Protein AF-A0A832WAU8-F1 (afdb_monomer_lite)

Foldseek 3Di:
DDDDDDDDDDPPPDDDDDDDDDDCPDDDPPPDDPDDCEDPPHPDHDDDPPPDDDDDDPPPDPVDDDDVVNVVVVVVVVVVVVVVVVVVVVVVLVVDDPVVNVVVVVVVVVVVVVVVPDDVVVVVVVVVVVVVVD

pLDDT: mean 70.1, std 22.79, range [36.47, 97.75]

Radius of gyration: 30.03 Å; chains: 1; bounding box: 48×52×95 Å

Structure (mmCIF, N/CA/C/O backbone):
data_AF-A0A832WAU8-F1
#
_entry.id   AF-A0A832WAU8-F1
#
loop_
_atom_site.group_PDB
_atom_site.id
_atom_site.type_symbol
_atom_site.label_atom_id
_atom_site.label_alt_id
_atom_site.label_comp_id
_atom_site.label_asym_id
_atom_site.label_entity_id
_atom_site.label_seq_id
_atom_site.pdbx_PDB_ins_code
_atom_site.Cartn_x
_atom_site.Cartn_y
_atom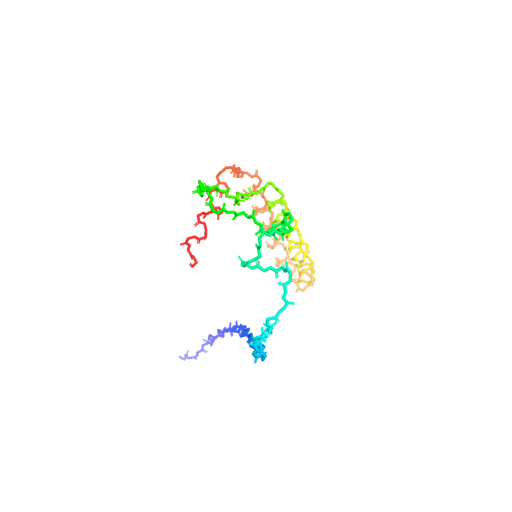_site.Cartn_z
_atom_site.occupancy
_atom_site.B_iso_or_equiv
_atom_site.auth_seq_id
_atom_site.auth_comp_id
_atom_site.auth_asym_id
_atom_site.auth_atom_id
_atom_site.pdbx_PDB_model_num
ATOM 1 N N . MET A 1 1 ? 5.195 -20.644 44.857 1.00 38.72 1 MET A N 1
ATOM 2 C CA . MET A 1 1 ? 4.351 -21.378 43.884 1.00 38.72 1 MET A CA 1
ATOM 3 C C . MET A 1 1 ? 4.343 -20.513 42.629 1.00 38.72 1 MET A C 1
ATOM 5 O O . MET A 1 1 ? 3.950 -19.367 42.752 1.00 38.72 1 MET A O 1
ATOM 9 N N . LYS A 1 2 ? 5.113 -20.834 41.573 1.00 41.75 2 LYS A N 1
ATOM 10 C CA . LYS A 1 2 ? 4.786 -21.801 40.492 1.00 41.75 2 LYS A CA 1
ATOM 11 C C . LYS A 1 2 ? 3.364 -21.534 39.978 1.00 41.75 2 LYS A C 1
ATOM 13 O O . LYS A 1 2 ? 2.460 -21.684 40.783 1.00 41.75 2 LYS A O 1
ATOM 18 N N . SER A 1 3 ? 3.053 -21.177 38.740 1.00 44.22 3 SER A N 1
ATOM 19 C CA . SER A 1 3 ? 3.755 -20.980 37.467 1.00 44.22 3 SER A CA 1
ATOM 20 C C . SER A 1 3 ? 2.721 -20.279 36.574 1.00 44.22 3 SER A C 1
ATOM 22 O O . SER A 1 3 ? 1.557 -20.644 36.675 1.00 44.22 3 SER A O 1
ATOM 24 N N . GLU A 1 4 ? 3.089 -19.367 35.680 1.00 47.25 4 GLU A N 1
ATOM 25 C CA . GLU A 1 4 ? 2.169 -18.926 34.619 1.00 4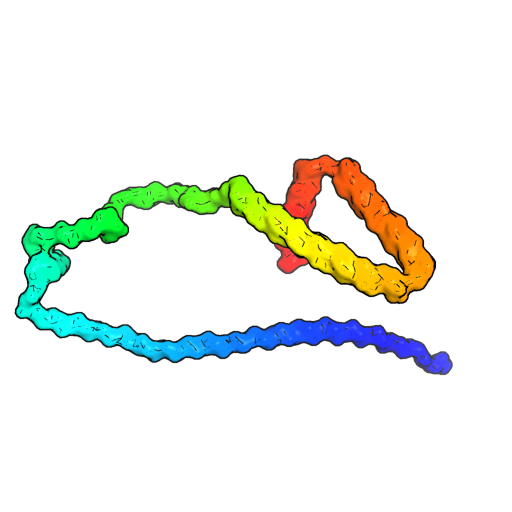7.25 4 GLU A CA 1
ATOM 26 C C . GLU A 1 4 ? 2.918 -18.944 33.283 1.00 47.25 4 GLU A C 1
ATOM 28 O O . GLU A 1 4 ? 4.092 -18.584 33.186 1.00 47.25 4 GLU A O 1
ATOM 33 N N . ILE A 1 5 ? 2.247 -19.533 32.303 1.00 54.53 5 ILE A N 1
ATOM 34 C CA . ILE A 1 5 ? 2.795 -20.255 31.157 1.00 54.53 5 ILE A CA 1
ATOM 35 C C . ILE A 1 5 ? 3.011 -19.297 29.979 1.00 54.53 5 ILE A C 1
ATOM 37 O O . ILE A 1 5 ? 2.093 -18.611 29.537 1.00 54.53 5 ILE A O 1
ATOM 41 N N . LEU A 1 6 ? 4.231 -19.293 29.438 1.00 46.72 6 LEU A N 1
ATOM 42 C CA . LEU A 1 6 ? 4.580 -18.670 28.160 1.00 46.72 6 LEU A CA 1
ATOM 43 C C . 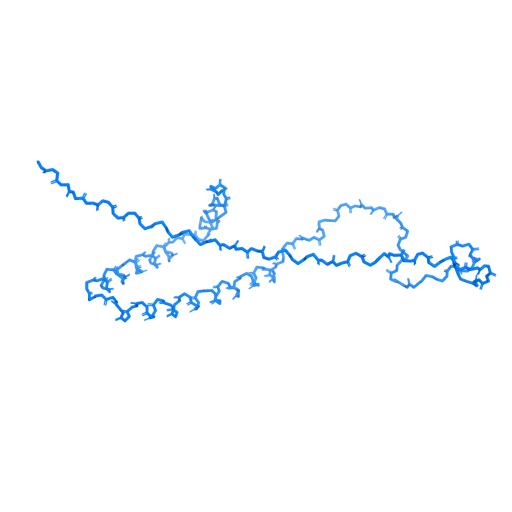LEU A 1 6 ? 3.929 -19.451 27.007 1.00 46.72 6 LEU A C 1
ATOM 45 O O . LEU A 1 6 ? 4.356 -20.561 26.694 1.00 46.72 6 LEU A O 1
ATOM 49 N N . PHE A 1 7 ? 2.937 -18.862 26.340 1.00 45.69 7 PHE A N 1
ATOM 50 C CA . PHE A 1 7 ? 2.456 -19.340 25.041 1.00 45.69 7 PHE A CA 1
ATOM 51 C C . PHE A 1 7 ? 3.206 -18.616 23.916 1.00 45.69 7 PHE A C 1
ATOM 53 O O . PHE A 1 7 ? 2.770 -17.584 23.411 1.00 45.69 7 PHE A O 1
ATOM 60 N N . SER A 1 8 ? 4.355 -19.160 23.513 1.00 44.78 8 SER A N 1
ATOM 61 C CA . SER A 1 8 ? 5.005 -18.794 22.250 1.00 44.78 8 SER A CA 1
ATOM 62 C C . SER A 1 8 ? 4.341 -19.557 21.105 1.00 44.78 8 SER A C 1
ATOM 64 O O . SER A 1 8 ? 4.586 -20.745 20.915 1.00 44.78 8 SER A O 1
ATOM 66 N N . ILE A 1 9 ? 3.498 -18.877 20.328 1.00 51.44 9 ILE A N 1
ATOM 67 C CA . ILE A 1 9 ? 2.978 -19.403 19.061 1.00 51.44 9 ILE A CA 1
ATOM 68 C C . ILE A 1 9 ? 4.019 -19.098 17.981 1.00 51.44 9 ILE A C 1
ATOM 70 O O . ILE A 1 9 ? 4.110 -17.978 17.483 1.00 51.44 9 ILE A O 1
ATOM 74 N N . ILE A 1 10 ? 4.831 -20.098 17.643 1.00 52.09 10 ILE A N 1
ATOM 75 C CA . ILE A 1 10 ? 5.744 -20.051 16.499 1.00 52.09 10 ILE A CA 1
ATOM 76 C C . ILE A 1 10 ? 4.952 -20.517 15.274 1.00 52.09 10 ILE A C 1
ATOM 78 O O . ILE A 1 10 ? 4.706 -21.709 15.098 1.00 52.09 10 ILE A O 1
ATOM 82 N N . LEU A 1 11 ? 4.534 -19.577 14.426 1.00 43.81 11 LEU A N 1
ATOM 83 C CA . LEU A 1 11 ? 3.903 -19.882 13.144 1.00 43.81 11 LEU A CA 1
ATOM 84 C C . LEU A 1 11 ? 5.002 -20.099 12.087 1.00 43.81 11 LEU A C 1
ATOM 86 O O . LEU A 1 11 ? 5.402 -19.171 11.389 1.00 43.81 11 LEU A O 1
ATOM 90 N N . VAL A 1 12 ? 5.530 -21.323 11.990 1.00 50.38 12 VAL A N 1
ATOM 91 C CA . VAL A 1 12 ? 6.449 -21.705 10.904 1.00 50.38 12 VAL A CA 1
ATOM 92 C C . VAL A 1 12 ? 5.616 -22.019 9.662 1.00 50.38 12 VAL A C 1
ATOM 94 O O . VAL A 1 12 ? 5.059 -23.105 9.530 1.00 50.38 12 VAL A O 1
ATOM 97 N N . ALA A 1 13 ? 5.509 -21.056 8.749 1.00 46.19 13 ALA A N 1
ATOM 98 C CA . ALA A 1 13 ? 4.974 -21.289 7.413 1.00 46.19 13 ALA A CA 1
ATOM 99 C C . ALA A 1 13 ? 6.041 -21.996 6.561 1.00 46.19 13 ALA A C 1
ATOM 101 O O . ALA A 1 13 ? 6.893 -21.363 5.941 1.00 46.19 13 ALA A O 1
ATOM 102 N N . SER A 1 14 ? 6.016 -23.325 6.550 1.00 44.72 14 SER A N 1
ATOM 103 C CA . SER A 1 14 ? 6.812 -24.157 5.651 1.00 44.72 14 SER A CA 1
ATOM 104 C C . SER A 1 14 ? 6.259 -24.066 4.222 1.00 44.72 14 SER A C 1
ATOM 106 O O . SER A 1 14 ? 5.308 -24.754 3.858 1.00 44.72 14 SER A O 1
ATOM 108 N N . LEU A 1 15 ? 6.871 -23.220 3.385 1.00 42.69 15 LEU A N 1
ATOM 109 C CA . LEU A 1 15 ? 6.724 -23.306 1.929 1.00 42.69 15 LEU A CA 1
ATOM 110 C C . LEU A 1 15 ? 7.516 -24.520 1.424 1.00 42.69 15 LEU A C 1
ATOM 112 O O . LEU A 1 15 ? 8.730 -24.463 1.246 1.00 42.69 15 LEU A O 1
ATOM 116 N N . VAL A 1 16 ? 6.815 -25.624 1.174 1.00 43.12 16 VAL A N 1
ATOM 117 C CA . VAL A 1 16 ? 7.333 -26.742 0.378 1.00 43.12 16 VAL A CA 1
ATOM 118 C C . VAL A 1 16 ? 7.223 -26.349 -1.096 1.00 43.12 16 VAL A C 1
ATOM 120 O O . VAL A 1 16 ? 6.150 -26.408 -1.693 1.00 43.12 16 VAL A O 1
ATOM 123 N N . LEU A 1 17 ? 8.338 -25.911 -1.683 1.00 43.97 17 LEU A N 1
ATOM 124 C CA . LEU A 1 17 ? 8.493 -25.791 -3.132 1.00 43.97 17 LEU A CA 1
ATOM 125 C C . LEU A 1 17 ? 8.629 -27.199 -3.719 1.00 43.97 17 LEU A C 1
ATOM 127 O O . LEU A 1 17 ? 9.639 -27.876 -3.535 1.00 43.97 17 LEU A O 1
ATOM 131 N N . VAL A 1 18 ? 7.584 -27.635 -4.417 1.00 47.91 18 VAL A N 1
ATOM 132 C CA . VAL A 1 18 ? 7.587 -28.845 -5.240 1.00 47.91 18 VAL A CA 1
ATOM 133 C C . VAL A 1 18 ? 8.633 -28.667 -6.342 1.00 47.91 18 VAL A C 1
ATOM 135 O O . VAL A 1 18 ? 8.492 -27.812 -7.215 1.00 47.91 18 VAL A O 1
ATOM 138 N N . GLN A 1 19 ? 9.697 -29.467 -6.288 1.00 41.03 19 GLN A N 1
ATOM 139 C CA . GLN A 1 19 ? 10.663 -29.609 -7.371 1.00 41.03 19 GLN A CA 1
ATOM 140 C C . GLN A 1 19 ? 9.981 -30.329 -8.540 1.00 41.03 19 GLN A C 1
ATOM 142 O O . GLN A 1 19 ? 9.791 -31.542 -8.504 1.00 41.03 19 GLN A O 1
ATOM 147 N N . THR A 1 20 ? 9.603 -29.597 -9.585 1.00 37.94 20 THR A N 1
ATOM 148 C CA . THR A 1 20 ? 9.271 -30.209 -10.874 1.00 37.94 20 THR A CA 1
ATOM 149 C C . THR A 1 20 ? 10.572 -30.477 -11.624 1.00 37.94 20 THR A C 1
ATOM 151 O O . THR A 1 20 ? 11.124 -29.582 -12.266 1.00 37.94 20 THR A O 1
ATOM 154 N N . SER A 1 21 ? 11.085 -31.701 -11.523 1.00 41.84 21 SER A N 1
ATOM 155 C CA . SER A 1 21 ? 12.093 -32.223 -12.441 1.00 41.84 21 SER A CA 1
ATOM 156 C C . SER A 1 21 ? 11.462 -32.388 -13.827 1.00 41.84 21 SER A C 1
ATOM 158 O O . SER A 1 21 ? 10.564 -33.203 -14.034 1.00 41.84 21 SER A O 1
ATOM 160 N N . LEU A 1 22 ? 11.912 -31.583 -14.788 1.00 41.28 22 LEU A N 1
ATOM 161 C CA . LEU A 1 22 ? 11.657 -31.826 -16.207 1.00 41.28 22 LEU A CA 1
ATOM 162 C C . LEU A 1 22 ? 12.495 -33.042 -16.641 1.00 41.28 22 LEU A C 1
ATOM 164 O O . LEU A 1 22 ? 13.689 -33.071 -16.335 1.00 41.28 22 LEU A O 1
ATOM 168 N N . PRO A 1 23 ? 11.920 -34.044 -17.328 1.00 41.94 23 PRO A N 1
ATOM 169 C CA . PRO A 1 23 ? 12.704 -35.134 -17.882 1.00 41.94 23 PRO A CA 1
ATOM 170 C C . PRO A 1 23 ? 13.567 -34.622 -19.041 1.00 41.94 23 PRO A C 1
ATOM 172 O O . PRO A 1 23 ? 13.079 -34.024 -19.999 1.00 41.94 23 PRO A O 1
ATOM 175 N N . ASP A 1 24 ? 14.862 -34.884 -18.915 1.00 46.25 24 ASP A N 1
ATOM 176 C CA . ASP A 1 24 ? 15.915 -34.666 -19.900 1.00 46.25 24 ASP A CA 1
ATOM 177 C C . ASP A 1 24 ? 15.677 -35.590 -21.110 1.00 46.25 24 ASP A C 1
ATOM 179 O O . ASP A 1 24 ? 16.032 -36.771 -21.106 1.00 46.25 24 ASP A O 1
ATOM 183 N N . THR A 1 25 ? 14.985 -35.099 -22.141 1.00 43.03 25 THR A N 1
ATOM 184 C CA . THR A 1 25 ? 14.881 -35.807 -23.424 1.00 43.03 25 THR A CA 1
ATOM 185 C C . THR A 1 25 ? 16.036 -35.373 -24.312 1.00 43.03 25 THR A C 1
ATOM 187 O O . THR A 1 25 ? 16.043 -34.266 -24.850 1.00 43.03 25 THR A O 1
ATOM 190 N N . GLY A 1 26 ? 17.019 -36.267 -24.424 1.00 40.34 26 GLY A N 1
ATOM 191 C CA . GLY A 1 26 ? 18.300 -36.047 -25.080 1.00 40.34 26 GLY A CA 1
ATOM 192 C C . GLY A 1 26 ? 18.223 -35.413 -26.470 1.00 40.34 26 GLY A C 1
ATOM 193 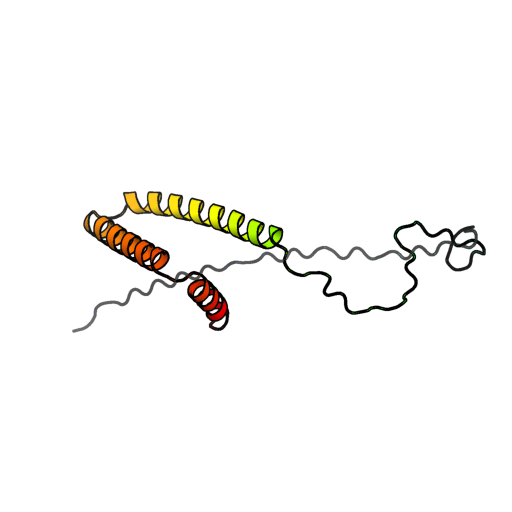O O . GLY A 1 26 ? 17.427 -35.793 -27.330 1.00 40.34 26 GLY A O 1
ATOM 194 N N . ALA A 1 27 ? 19.129 -34.466 -26.701 1.00 48.12 27 ALA A N 1
ATOM 195 C CA . ALA A 1 27 ? 19.391 -33.890 -28.007 1.00 48.12 27 ALA A CA 1
ATOM 196 C C . ALA A 1 27 ? 19.921 -34.971 -28.966 1.00 48.12 27 ALA A C 1
ATOM 198 O O . ALA A 1 27 ? 21.097 -35.340 -28.940 1.00 48.12 27 ALA A O 1
ATOM 199 N N . VAL A 1 28 ? 19.053 -35.474 -29.843 1.00 47.81 28 VAL A N 1
ATOM 200 C CA . VAL A 1 28 ? 19.461 -36.315 -30.971 1.00 47.81 28 VAL A CA 1
ATOM 201 C C . VAL A 1 28 ? 20.202 -35.427 -31.973 1.00 47.81 28 VAL A C 1
ATOM 203 O O . VAL A 1 28 ? 19.602 -34.631 -32.695 1.00 47.81 28 VAL A O 1
ATOM 206 N N . LYS A 1 29 ? 21.535 -35.548 -32.015 1.00 47.03 29 LYS A N 1
ATOM 207 C CA . LYS A 1 29 ? 22.366 -35.005 -33.099 1.00 47.03 29 LYS A CA 1
ATOM 208 C C . LYS A 1 29 ? 21.935 -35.652 -34.417 1.00 47.03 29 LYS A C 1
ATOM 210 O O . LYS A 1 29 ? 22.274 -36.800 -34.687 1.00 47.03 29 LYS A O 1
ATOM 215 N N . SER A 1 30 ? 21.231 -34.901 -35.258 1.00 43.47 30 SER A N 1
ATOM 216 C CA . SER A 1 30 ? 21.012 -35.272 -36.657 1.00 43.47 30 SER A CA 1
ATOM 217 C C . SER A 1 30 ? 22.327 -35.132 -37.429 1.00 43.47 30 SER A C 1
ATOM 219 O O . SER A 1 30 ? 22.718 -34.032 -37.821 1.00 43.47 30 SER A O 1
ATOM 221 N N . THR A 1 31 ? 23.022 -36.244 -37.663 1.00 54.06 31 THR A N 1
ATOM 222 C CA . THR A 1 31 ? 24.100 -36.335 -38.655 1.00 54.06 31 THR A CA 1
ATOM 223 C C . THR A 1 31 ? 23.482 -36.412 -40.053 1.00 54.06 31 THR A C 1
ATOM 225 O O . THR A 1 31 ? 23.225 -37.498 -40.568 1.00 54.06 31 THR A O 1
ATOM 228 N N . GLY A 1 32 ? 23.200 -35.254 -40.654 1.00 38.81 32 GLY A N 1
ATOM 229 C CA . GLY A 1 32 ? 22.742 -35.159 -42.041 1.00 38.81 32 GLY A CA 1
ATOM 230 C C . GLY A 1 32 ? 23.885 -35.434 -43.019 1.00 38.81 32 GLY A C 1
ATOM 231 O O . GLY A 1 32 ? 24.898 -34.738 -43.019 1.00 38.81 32 GLY A O 1
ATOM 232 N N . SER A 1 33 ? 23.720 -36.475 -43.833 1.00 45.09 33 SER A N 1
ATOM 233 C CA . SER A 1 33 ? 24.627 -36.924 -44.889 1.00 45.09 33 SER A CA 1
ATOM 234 C C . SER A 1 33 ? 24.787 -35.906 -46.026 1.00 45.09 33 SER A C 1
ATOM 236 O O . SER A 1 33 ? 23.870 -35.157 -46.352 1.00 45.09 33 SER A O 1
ATOM 238 N N . LYS A 1 34 ? 25.973 -35.937 -46.648 1.00 51.78 34 LYS A N 1
ATOM 239 C CA . LYS A 1 34 ? 26.434 -35.164 -47.812 1.00 51.78 34 LYS A CA 1
ATOM 240 C C . LYS A 1 34 ? 25.373 -34.989 -48.916 1.00 51.78 34 LYS A C 1
ATOM 242 O O . LYS A 1 34 ? 25.293 -35.845 -49.781 1.00 51.78 34 LYS A O 1
ATOM 247 N N . THR A 1 35 ? 24.644 -33.870 -48.897 1.00 52.78 35 THR A N 1
ATOM 248 C CA . THR A 1 35 ? 24.085 -33.128 -50.057 1.00 52.78 35 THR A CA 1
ATOM 249 C C . THR A 1 35 ? 23.232 -31.967 -49.532 1.00 52.78 35 THR A C 1
ATOM 251 O O . THR A 1 35 ? 22.010 -31.971 -49.647 1.00 52.78 35 THR A O 1
ATOM 254 N N . GLN A 1 36 ? 23.856 -30.971 -48.903 1.00 49.94 36 GLN A N 1
ATOM 255 C CA . GLN A 1 36 ? 23.171 -29.721 -48.560 1.00 49.94 36 GLN A CA 1
ATOM 256 C C . GLN A 1 36 ? 23.830 -28.577 -49.335 1.00 49.94 36 GLN A C 1
ATOM 258 O O . GLN A 1 36 ? 25.015 -28.312 -49.160 1.00 49.94 36 GLN A O 1
ATOM 263 N N . GLN A 1 37 ? 23.055 -27.907 -50.196 1.00 53.72 37 GLN A N 1
ATOM 264 C CA . GLN A 1 37 ? 23.454 -26.677 -50.904 1.00 53.72 37 GLN A CA 1
ATOM 265 C C . GLN A 1 37 ? 23.654 -25.477 -49.959 1.00 53.72 37 GLN A C 1
ATOM 267 O O . GLN A 1 37 ? 24.059 -24.407 -50.401 1.00 53.72 37 GLN A O 1
ATOM 272 N N . TYR A 1 38 ? 23.392 -25.651 -48.662 1.00 52.00 38 TYR A N 1
ATOM 273 C CA . TYR A 1 38 ? 23.457 -24.610 -47.648 1.00 52.00 38 TYR A CA 1
ATOM 274 C C . TYR A 1 38 ? 24.082 -25.178 -46.373 1.00 52.00 38 TYR A C 1
AT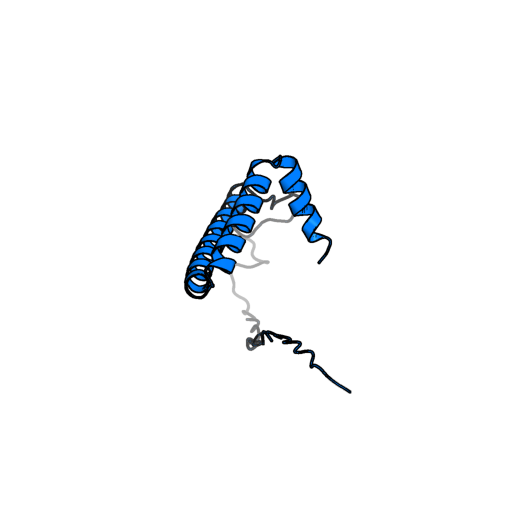OM 276 O O . TYR A 1 38 ? 23.729 -26.269 -45.932 1.00 52.00 38 TYR A O 1
ATOM 284 N N . GLY A 1 39 ? 25.028 -24.447 -45.792 1.00 50.91 39 GLY A N 1
ATOM 285 C CA . GLY A 1 39 ? 25.773 -24.868 -44.609 1.00 50.91 39 GLY A CA 1
ATOM 286 C C . GLY A 1 39 ? 27.104 -24.131 -44.499 1.00 50.91 39 GLY A C 1
ATOM 287 O O . GLY A 1 39 ? 27.497 -23.404 -45.408 1.00 50.91 39 GLY A O 1
ATOM 288 N N . ALA A 1 40 ? 27.816 -24.322 -43.387 1.00 53.78 40 ALA A N 1
ATOM 289 C CA . ALA A 1 40 ? 29.033 -23.571 -43.054 1.00 53.78 40 ALA A CA 1
ATOM 290 C C . ALA A 1 40 ? 30.153 -23.636 -44.118 1.00 53.78 40 ALA A C 1
ATOM 292 O O . ALA A 1 40 ? 30.995 -22.739 -44.152 1.00 53.78 40 ALA A O 1
ATOM 293 N N . ASN A 1 41 ? 30.122 -24.654 -44.988 1.00 52.00 41 ASN A N 1
ATOM 294 C CA . ASN A 1 41 ? 31.097 -24.913 -46.052 1.00 52.00 41 ASN A CA 1
ATOM 295 C C . ASN A 1 41 ? 30.535 -24.720 -47.480 1.00 52.00 41 ASN A C 1
ATOM 297 O O . ASN A 1 41 ? 31.134 -25.214 -48.430 1.00 52.00 41 ASN A O 1
ATOM 301 N N . ALA A 1 42 ? 29.380 -24.066 -47.650 1.00 56.00 42 ALA A N 1
ATOM 302 C CA . ALA A 1 42 ? 28.851 -23.707 -48.970 1.00 56.00 42 ALA A CA 1
ATOM 303 C C . ALA A 1 42 ? 29.420 -22.355 -49.446 1.00 56.00 42 ALA A C 1
ATOM 305 O O . ALA A 1 42 ? 29.578 -21.441 -48.635 1.00 56.00 42 ALA A O 1
ATOM 306 N N . ASP A 1 43 ? 29.670 -22.218 -50.756 1.00 51.09 43 ASP A N 1
ATOM 307 C CA . ASP A 1 43 ? 30.194 -20.983 -51.380 1.00 51.09 43 ASP A CA 1
ATOM 308 C C . ASP A 1 43 ? 29.264 -19.773 -51.190 1.00 51.09 43 ASP A C 1
ATOM 310 O O . ASP A 1 43 ? 29.716 -18.632 -51.119 1.00 51.09 43 ASP A O 1
ATOM 314 N N . VAL A 1 44 ? 27.954 -20.009 -51.052 1.00 51.22 44 VAL A N 1
ATOM 315 C CA . VAL A 1 44 ? 26.959 -18.958 -50.807 1.00 51.22 44 VAL A CA 1
ATOM 316 C C . VAL A 1 44 ? 26.394 -19.109 -49.397 1.00 51.22 44 VAL A C 1
ATOM 318 O O . VAL A 1 44 ? 25.494 -19.911 -49.136 1.00 51.22 44 VAL A O 1
ATOM 321 N N . LYS A 1 45 ? 26.920 -18.308 -48.464 1.00 55.31 45 LYS A N 1
ATOM 322 C CA . LYS A 1 45 ? 26.398 -18.200 -47.096 1.00 55.31 45 LYS A CA 1
ATOM 323 C C . LYS A 1 45 ? 25.150 -17.320 -47.081 1.00 55.31 45 LYS A C 1
ATOM 325 O O . LYS A 1 45 ? 25.234 -16.107 -46.920 1.00 55.31 45 LYS A O 1
ATOM 330 N N . VAL A 1 46 ? 23.980 -17.933 -47.225 1.00 55.09 46 VAL A N 1
ATOM 331 C CA . VAL A 1 46 ? 22.699 -17.261 -46.965 1.00 55.09 46 VAL A CA 1
ATOM 332 C C . VAL A 1 46 ? 22.469 -17.261 -45.463 1.00 55.09 46 VAL A C 1
ATOM 334 O O . VAL A 1 46 ? 22.092 -18.274 -44.876 1.00 55.09 46 VAL A O 1
ATOM 337 N N . CYS A 1 47 ? 22.745 -16.129 -44.829 1.00 54.81 47 CYS A N 1
ATOM 338 C CA . CYS A 1 47 ? 22.381 -15.930 -43.442 1.00 54.81 47 CYS A CA 1
ATOM 339 C C . CYS A 1 47 ? 21.090 -15.132 -43.366 1.00 54.81 47 CYS A C 1
ATOM 341 O O . CYS A 1 47 ? 20.998 -14.041 -43.927 1.00 54.81 47 CYS A O 1
ATOM 343 N N . GLY A 1 48 ? 20.092 -15.682 -42.674 1.00 51.84 48 GLY A N 1
ATOM 344 C CA . GLY A 1 48 ? 18.911 -14.916 -42.301 1.00 51.84 48 GLY A CA 1
ATOM 345 C C . GLY A 1 48 ? 19.338 -13.668 -41.529 1.00 51.84 48 GLY A C 1
ATOM 346 O O . GLY A 1 48 ? 20.265 -13.718 -40.717 1.00 51.84 48 GLY A O 1
ATOM 347 N N . THR A 1 49 ? 18.651 -12.558 -41.783 1.00 56.38 49 THR A N 1
ATOM 348 C CA . THR A 1 49 ? 18.968 -11.201 -41.298 1.00 56.38 49 THR A CA 1
ATOM 349 C C . THR A 1 49 ? 19.098 -11.066 -39.777 1.00 56.38 49 THR A C 1
ATOM 351 O O . THR A 1 49 ? 19.545 -10.030 -39.299 1.00 56.38 49 THR A O 1
ATOM 354 N N . TYR A 1 50 ? 18.746 -12.103 -39.016 1.00 52.19 50 TYR A N 1
ATOM 355 C CA . TYR A 1 50 ? 18.694 -12.088 -37.559 1.00 52.19 50 TYR A CA 1
ATOM 356 C C . TYR A 1 50 ? 19.851 -12.790 -36.835 1.00 52.19 50 TYR A C 1
ATOM 358 O O . TYR A 1 50 ? 19.950 -12.629 -35.623 1.00 52.19 50 TYR A O 1
ATOM 366 N N . PHE A 1 51 ? 20.728 -13.548 -37.514 1.00 48.72 51 PHE A N 1
ATOM 367 C CA . PHE A 1 51 ? 21.701 -14.401 -36.798 1.00 48.72 51 PHE A CA 1
ATOM 368 C C . PHE A 1 51 ? 23.155 -14.366 -37.291 1.00 48.72 51 PHE A C 1
ATOM 370 O O . PHE A 1 51 ? 23.991 -15.067 -36.724 1.00 48.72 51 PHE A O 1
ATOM 377 N N . CYS A 1 52 ? 23.507 -13.528 -38.271 1.00 51.75 52 CYS A N 1
ATOM 378 C CA . CYS A 1 52 ? 24.914 -13.298 -38.621 1.00 51.75 52 CYS A CA 1
ATOM 379 C C . CYS A 1 52 ? 25.403 -11.946 -38.146 1.00 51.75 52 CYS A C 1
ATOM 381 O O . CYS A 1 52 ? 25.574 -11.016 -38.929 1.00 51.75 52 CYS A O 1
ATOM 383 N N . THR A 1 53 ? 25.717 -11.875 -36.862 1.00 52.75 53 THR A N 1
ATOM 384 C CA . THR A 1 53 ? 26.619 -10.851 -36.353 1.00 52.75 53 THR A CA 1
ATOM 385 C C . THR A 1 53 ? 27.956 -11.524 -36.100 1.00 52.75 53 THR A C 1
ATOM 387 O O . THR A 1 53 ? 28.177 -12.172 -35.078 1.00 52.75 53 THR A O 1
ATOM 390 N N . THR A 1 54 ? 28.857 -11.413 -37.076 1.00 53.59 54 THR A N 1
ATOM 391 C CA . THR A 1 54 ? 30.286 -11.605 -36.837 1.00 53.59 54 THR A CA 1
ATOM 392 C C . THR A 1 54 ? 30.706 -10.658 -35.724 1.00 53.59 54 THR A C 1
ATOM 394 O O . THR A 1 54 ? 30.495 -9.450 -35.801 1.00 53.59 54 THR A O 1
ATOM 397 N N . GLN A 1 55 ? 31.261 -11.250 -34.677 1.00 54.62 55 GLN A N 1
ATOM 398 C CA . GLN A 1 55 ? 31.831 -10.600 -33.514 1.00 54.62 55 GLN A CA 1
ATOM 399 C C . GLN A 1 55 ? 32.782 -9.469 -33.941 1.00 54.62 55 GLN A C 1
ATOM 401 O O . GLN A 1 55 ? 33.905 -9.715 -34.369 1.00 54.62 55 GLN A O 1
ATOM 406 N N . SER A 1 56 ? 32.341 -8.221 -33.803 1.00 43.81 56 SER A N 1
ATOM 407 C CA . SER A 1 56 ? 33.232 -7.067 -33.739 1.00 43.81 56 SER A CA 1
ATOM 408 C C . SER A 1 56 ? 32.756 -6.158 -32.618 1.00 43.81 56 SER A C 1
ATOM 410 O O . SER A 1 56 ? 31.624 -5.678 -32.647 1.00 43.81 56 SER A O 1
ATOM 412 N N . SER A 1 57 ? 33.644 -5.921 -31.654 1.00 45.47 57 SER A N 1
ATOM 413 C CA . SER A 1 57 ? 33.566 -4.780 -30.739 1.00 45.47 57 SER A CA 1
ATOM 414 C C . SER A 1 57 ? 32.408 -4.835 -29.736 1.00 45.47 57 SER A C 1
ATOM 416 O O . SER A 1 57 ? 31.473 -4.045 -29.808 1.00 45.47 57 SER A O 1
ATOM 418 N N . GLN A 1 58 ? 32.496 -5.709 -28.728 1.00 42.16 58 GLN A N 1
ATOM 419 C CA . GLN A 1 58 ? 31.751 -5.484 -27.484 1.00 42.16 58 GLN A CA 1
ATOM 420 C C . GLN A 1 58 ? 32.386 -4.307 -26.730 1.00 42.16 58 GLN A C 1
ATOM 422 O O . GLN A 1 58 ? 33.122 -4.472 -25.759 1.00 42.16 58 GLN A O 1
ATOM 427 N N . THR A 1 59 ? 32.091 -3.087 -27.176 1.00 47.81 59 THR A N 1
ATOM 428 C CA . THR A 1 59 ? 31.911 -1.989 -26.232 1.00 47.81 59 THR A CA 1
ATOM 429 C C . THR A 1 59 ? 30.868 -2.460 -25.221 1.00 47.81 59 THR A C 1
ATOM 431 O O . THR A 1 59 ? 29.801 -2.943 -25.600 1.00 47.81 59 THR A O 1
ATOM 434 N N . LYS A 1 60 ? 31.202 -2.407 -23.928 1.00 45.81 60 LYS A N 1
ATOM 435 C CA . LYS A 1 60 ? 30.267 -2.691 -22.835 1.00 45.81 60 LYS A CA 1
ATOM 436 C C . LYS A 1 60 ? 29.126 -1.672 -22.897 1.00 45.81 60 LYS A C 1
ATOM 438 O O . LYS A 1 60 ? 29.192 -0.631 -22.254 1.00 45.81 60 LYS A O 1
ATOM 443 N N . PHE A 1 61 ? 28.106 -1.944 -23.701 1.00 50.47 61 PHE A N 1
ATOM 444 C CA . PHE A 1 61 ? 26.838 -1.248 -23.597 1.00 50.47 61 PHE A CA 1
ATOM 445 C C . PHE A 1 61 ? 26.220 -1.655 -22.254 1.00 50.47 61 PHE A C 1
ATOM 447 O O . PHE A 1 61 ? 26.021 -2.840 -21.979 1.00 50.47 61 PHE A O 1
ATOM 454 N N . GLU A 1 62 ? 25.944 -0.674 -21.393 1.00 59.09 62 GLU A N 1
ATOM 455 C CA . GLU A 1 62 ? 24.989 -0.805 -20.288 1.00 59.09 62 GLU A CA 1
ATOM 456 C C . GLU A 1 62 ? 23.598 -1.045 -20.895 1.00 59.09 62 GLU A C 1
ATOM 458 O O . GLU A 1 62 ? 22.758 -0.153 -20.949 1.00 59.09 62 GLU A O 1
ATOM 463 N N . THR A 1 63 ? 23.369 -2.231 -21.452 1.00 57.59 63 THR A N 1
ATOM 464 C CA . THR A 1 63 ? 22.200 -2.481 -22.309 1.00 57.59 63 THR A CA 1
ATOM 465 C C . THR A 1 63 ? 20.892 -2.638 -21.530 1.00 57.59 63 THR A C 1
ATOM 467 O O . THR A 1 63 ? 19.857 -2.840 -22.144 1.00 57.59 63 THR A O 1
ATOM 470 N N . ASN A 1 64 ? 20.910 -2.539 -20.197 1.00 66.62 64 ASN A N 1
ATOM 471 C CA . ASN A 1 64 ? 19.731 -2.726 -19.349 1.00 66.62 64 ASN A CA 1
ATOM 472 C C . ASN A 1 64 ? 19.730 -1.738 -18.172 1.00 66.62 64 ASN A C 1
ATOM 474 O O . ASN A 1 64 ? 19.825 -2.143 -17.013 1.00 66.62 64 ASN A O 1
ATOM 478 N N . LYS A 1 65 ? 19.673 -0.431 -18.451 1.00 81.50 65 LYS A N 1
ATOM 479 C CA . LYS A 1 65 ? 19.337 0.538 -17.398 1.00 81.50 65 LYS A CA 1
ATOM 480 C C . LYS A 1 65 ? 17.842 0.439 -17.098 1.00 81.50 65 LYS A C 1
ATOM 482 O O . LYS A 1 65 ? 17.070 0.466 -18.056 1.00 81.50 65 LYS A O 1
ATOM 487 N N . PRO A 1 66 ? 17.435 0.355 -15.817 1.00 86.19 66 PRO A N 1
ATOM 488 C CA . PRO A 1 66 ? 16.031 0.441 -15.450 1.00 86.19 66 PRO A CA 1
ATOM 489 C C . PRO A 1 66 ? 15.412 1.696 -16.061 1.00 86.19 66 PRO A C 1
ATOM 491 O O . PRO A 1 66 ? 15.955 2.798 -15.946 1.00 86.19 66 PRO A O 1
ATOM 494 N N . THR A 1 67 ? 14.299 1.502 -16.744 1.00 91.69 67 THR A N 1
ATOM 495 C CA . THR A 1 67 ? 13.531 2.556 -17.393 1.00 91.69 67 THR A CA 1
ATOM 496 C C . THR A 1 67 ? 12.474 3.108 -16.439 1.00 91.69 67 THR A C 1
ATOM 498 O O . THR A 1 67 ? 12.168 2.533 -15.392 1.00 91.69 67 THR A O 1
ATOM 501 N N . GLN A 1 68 ? 11.870 4.235 -16.812 1.00 91.12 68 GLN A N 1
ATOM 502 C CA . GLN A 1 68 ? 10.696 4.743 -16.105 1.00 91.12 68 GLN A CA 1
ATOM 503 C C . GLN A 1 68 ? 9.531 3.741 -16.148 1.00 91.12 68 GLN A C 1
ATOM 505 O O . GLN A 1 68 ? 8.780 3.640 -15.180 1.00 91.12 68 GLN A O 1
ATOM 510 N N . ASP A 1 69 ? 9.407 2.965 -17.227 1.00 92.81 69 ASP A N 1
ATOM 511 C CA . ASP A 1 69 ? 8.379 1.932 -17.354 1.00 92.81 69 ASP A CA 1
ATOM 512 C C . ASP A 1 69 ? 8.586 0.794 -16.350 1.00 92.81 69 ASP A C 1
ATOM 514 O O . ASP A 1 69 ? 7.616 0.323 -15.751 1.00 92.81 69 ASP A O 1
ATOM 518 N N . ASP A 1 70 ? 9.839 0.419 -16.076 1.00 92.06 70 ASP A N 1
ATOM 519 C CA . ASP A 1 70 ? 10.165 -0.559 -15.031 1.00 92.06 70 ASP A CA 1
ATOM 520 C C . ASP A 1 70 ? 9.747 -0.051 -13.643 1.00 92.06 70 ASP A C 1
ATOM 522 O O . ASP A 1 70 ? 9.147 -0.788 -12.854 1.00 92.06 70 ASP A O 1
ATOM 526 N N . LEU A 1 71 ? 9.992 1.232 -13.351 1.00 90.50 71 LEU A N 1
ATOM 527 C CA . LEU A 1 71 ? 9.550 1.857 -12.102 1.00 90.50 71 LEU A CA 1
ATOM 528 C C . LEU A 1 71 ? 8.016 1.921 -12.008 1.00 90.50 71 LEU A C 1
ATOM 530 O O . LEU A 1 71 ? 7.439 1.575 -10.976 1.00 90.50 71 LEU A O 1
ATOM 534 N N . ASN A 1 72 ? 7.342 2.288 -13.099 1.00 94.06 72 ASN A N 1
ATOM 535 C CA . ASN A 1 72 ? 5.881 2.305 -13.175 1.00 94.06 72 ASN A CA 1
ATOM 536 C C . ASN A 1 72 ? 5.285 0.908 -12.948 1.00 94.06 72 ASN A C 1
ATOM 538 O O . ASN A 1 72 ? 4.267 0.768 -12.268 1.00 94.06 72 ASN A O 1
ATOM 542 N N . ALA A 1 73 ? 5.918 -0.145 -13.471 1.00 94.75 73 ALA A N 1
ATOM 543 C CA . ALA A 1 73 ? 5.494 -1.521 -13.229 1.00 94.75 73 ALA A CA 1
ATOM 544 C C . ALA A 1 73 ? 5.577 -1.892 -11.737 1.00 94.75 73 ALA A C 1
ATOM 546 O O . ALA A 1 73 ? 4.666 -2.541 -11.209 1.00 94.75 73 ALA A O 1
ATOM 547 N N . VAL A 1 74 ? 6.622 -1.437 -11.034 1.00 95.06 74 VAL A N 1
ATOM 548 C CA . VAL A 1 74 ? 6.750 -1.610 -9.578 1.00 95.06 74 VAL A CA 1
ATOM 549 C C . VAL A 1 74 ? 5.647 -0.856 -8.833 1.00 95.06 74 VAL A C 1
ATOM 551 O O . VAL A 1 74 ? 5.015 -1.450 -7.958 1.00 95.06 74 VAL A O 1
ATOM 554 N N . PHE A 1 75 ? 5.350 0.395 -9.199 1.00 95.62 75 PHE A N 1
ATOM 555 C CA . PHE A 1 75 ? 4.254 1.163 -8.591 1.00 95.62 75 PHE A CA 1
ATOM 556 C C . PHE A 1 75 ? 2.889 0.505 -8.809 1.00 95.62 75 PHE A C 1
ATOM 558 O O . PHE A 1 75 ? 2.148 0.297 -7.851 1.00 95.62 75 PHE A O 1
ATOM 565 N N . ASN A 1 76 ? 2.593 0.041 -10.024 1.00 96.69 76 ASN A N 1
ATOM 566 C CA . ASN A 1 76 ? 1.352 -0.682 -10.310 1.00 96.69 76 ASN A CA 1
ATOM 567 C C . ASN A 1 76 ? 1.210 -1.956 -9.462 1.00 96.69 76 ASN A C 1
ATOM 569 O O . ASN A 1 76 ? 0.125 -2.290 -8.972 1.00 96.69 76 ASN A O 1
ATOM 573 N N . ARG A 1 77 ? 2.312 -2.690 -9.267 1.00 96.25 77 ARG A N 1
ATOM 574 C CA . ARG A 1 77 ? 2.330 -3.861 -8.385 1.00 96.25 77 ARG A CA 1
ATOM 575 C C . ARG A 1 77 ? 2.127 -3.460 -6.924 1.00 96.25 77 ARG A C 1
ATOM 577 O O . ARG A 1 77 ? 1.373 -4.139 -6.226 1.00 96.25 77 ARG A O 1
ATOM 584 N N . MET A 1 78 ? 2.769 -2.385 -6.473 1.00 93.69 78 MET A N 1
ATOM 585 C CA . MET A 1 78 ? 2.624 -1.844 -5.122 1.00 93.69 78 MET A CA 1
ATOM 586 C C . MET A 1 78 ? 1.166 -1.464 -4.841 1.00 93.69 78 MET A C 1
ATOM 588 O O . MET A 1 78 ? 0.606 -1.918 -3.847 1.00 93.69 78 MET A O 1
ATOM 592 N N . ASP A 1 79 ? 0.508 -0.759 -5.760 1.00 95.75 79 ASP A N 1
ATOM 593 C CA . ASP A 1 79 ? -0.905 -0.388 -5.644 1.00 95.75 79 ASP A CA 1
ATOM 594 C C . ASP A 1 79 ? -1.818 -1.605 -5.527 1.00 95.75 79 ASP A C 1
ATOM 596 O O . ASP A 1 79 ? -2.737 -1.636 -4.702 1.00 95.75 79 ASP A O 1
ATOM 600 N N . LYS A 1 80 ? -1.563 -2.647 -6.328 1.00 96.12 80 LYS A N 1
ATOM 601 C CA . LYS A 1 80 ? -2.314 -3.903 -6.240 1.00 96.12 80 LYS A CA 1
ATOM 602 C C . LYS A 1 80 ? -2.156 -4.546 -4.861 1.00 96.12 80 LYS A C 1
ATOM 604 O O . LYS A 1 80 ? -3.151 -4.967 -4.271 1.00 96.12 80 LYS A O 1
ATOM 609 N N . VAL A 1 81 ? -0.930 -4.606 -4.342 1.00 96.06 81 VAL A N 1
ATOM 610 C CA . VAL A 1 81 ? -0.636 -5.169 -3.015 1.00 96.06 81 VAL A CA 1
ATOM 611 C C . VAL A 1 81 ? -1.266 -4.324 -1.904 1.00 96.06 81 VAL A C 1
ATOM 613 O O . VAL A 1 81 ? -1.851 -4.880 -0.976 1.00 96.06 81 VAL A O 1
ATOM 616 N N . HIS A 1 82 ? -1.213 -2.995 -1.998 1.00 95.38 82 HIS A N 1
ATOM 617 C CA . HIS A 1 82 ? -1.854 -2.100 -1.036 1.00 95.38 82 HIS A CA 1
ATOM 618 C C . HIS A 1 82 ? -3.372 -2.279 -1.013 1.00 95.38 82 HIS A C 1
ATOM 620 O O . HIS A 1 82 ? -3.942 -2.437 0.065 1.00 95.38 82 HIS A O 1
ATOM 626 N N . LYS A 1 83 ? -4.027 -2.365 -2.176 1.00 97.00 83 LYS A N 1
ATOM 627 C CA . LYS A 1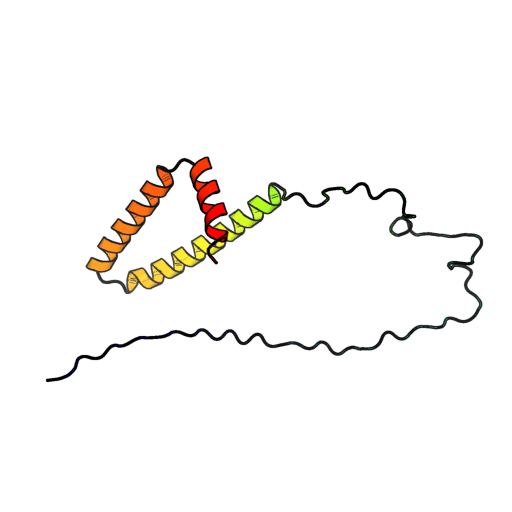 83 ? -5.473 -2.636 -2.260 1.00 97.00 83 LYS A CA 1
ATOM 628 C C . LYS A 1 83 ? -5.850 -3.969 -1.611 1.00 97.00 83 LYS A C 1
ATOM 630 O O . LYS A 1 83 ? -6.831 -4.044 -0.875 1.00 97.00 83 LYS A O 1
ATOM 635 N N . GLN A 1 84 ? -5.053 -5.015 -1.832 1.00 96.44 84 GLN A N 1
ATOM 636 C CA . GLN A 1 84 ? -5.269 -6.315 -1.189 1.00 96.44 84 GLN A CA 1
ATOM 637 C C . GLN A 1 84 ? -5.115 -6.239 0.337 1.00 96.44 84 GLN A C 1
ATOM 639 O O . GLN A 1 84 ? -5.919 -6.817 1.068 1.00 96.44 84 GLN A O 1
ATOM 644 N N . HIS A 1 85 ? -4.114 -5.511 0.839 1.00 94.94 85 HIS A N 1
ATOM 645 C CA . HIS A 1 85 ? -3.955 -5.297 2.278 1.00 94.94 85 HIS A CA 1
ATOM 646 C C . HIS A 1 85 ? -5.113 -4.500 2.875 1.00 94.94 85 HIS A C 1
ATOM 648 O O . HIS A 1 85 ? -5.610 -4.877 3.931 1.00 94.94 85 HIS A O 1
ATOM 654 N N . GLN A 1 86 ? -5.593 -3.457 2.195 1.00 96.06 86 GLN A N 1
ATOM 655 C CA . GLN A 1 86 ? -6.755 -2.684 2.637 1.00 96.06 86 GLN A CA 1
ATOM 656 C C . GLN A 1 86 ? -7.994 -3.572 2.801 1.00 96.06 86 GLN A C 1
ATOM 658 O O . GLN A 1 86 ? -8.675 -3.488 3.819 1.00 96.06 86 GLN A O 1
ATOM 663 N N . GLN A 1 87 ? -8.251 -4.479 1.853 1.00 96.44 87 GLN A N 1
ATOM 664 C CA . GLN A 1 87 ? -9.353 -5.442 1.961 1.00 96.44 87 GLN A CA 1
ATOM 665 C C . GLN A 1 87 ? -9.206 -6.349 3.189 1.00 96.44 87 GLN A C 1
ATOM 667 O O . GLN A 1 87 ? -10.146 -6.475 3.972 1.00 96.44 87 GLN A O 1
ATOM 672 N N . LYS A 1 88 ? -8.014 -6.911 3.422 1.00 95.81 88 LYS A N 1
ATOM 673 C CA . LYS A 1 88 ? -7.746 -7.733 4.615 1.00 95.81 88 LYS A CA 1
ATOM 674 C C . LYS A 1 88 ? -7.876 -6.939 5.915 1.00 95.81 88 LYS A C 1
ATOM 676 O O . LYS A 1 88 ? -8.392 -7.455 6.900 1.00 95.81 88 LYS A O 1
ATOM 681 N N . ILE A 1 89 ? -7.443 -5.679 5.930 1.00 95.56 89 ILE A N 1
ATOM 682 C CA . ILE A 1 89 ? -7.616 -4.795 7.088 1.00 95.56 89 ILE A CA 1
ATOM 683 C C . ILE A 1 89 ? -9.103 -4.581 7.363 1.00 95.56 89 ILE A C 1
ATOM 685 O O . ILE A 1 89 ? -9.503 -4.681 8.514 1.00 95.56 89 ILE A O 1
ATOM 689 N N . LEU A 1 90 ? -9.938 -4.364 6.343 1.00 95.75 90 LEU A N 1
ATOM 690 C CA . LEU A 1 90 ? -11.392 -4.245 6.517 1.00 95.75 90 LEU A CA 1
ATOM 691 C C . LEU A 1 90 ? -12.020 -5.536 7.064 1.00 95.75 90 LEU A C 1
ATOM 693 O O . LEU A 1 90 ? -12.941 -5.488 7.883 1.00 95.75 90 LEU A O 1
ATOM 697 N N . GLU A 1 91 ? -11.514 -6.696 6.644 1.00 95.50 91 GLU A N 1
ATOM 698 C CA . GLU A 1 91 ? -11.924 -7.982 7.208 1.00 95.50 91 GLU A CA 1
ATOM 699 C C . GLU A 1 91 ? -11.560 -8.101 8.688 1.00 95.50 91 GLU A C 1
ATOM 701 O O . GLU A 1 91 ? -12.394 -8.541 9.472 1.00 95.50 91 GLU A O 1
ATOM 706 N N . GLN A 1 92 ? -10.364 -7.671 9.091 1.00 95.00 92 GLN A N 1
ATOM 707 C CA . GLN A 1 92 ? -9.943 -7.695 10.495 1.00 95.00 92 GLN A CA 1
ATOM 708 C C . GLN A 1 92 ? -10.621 -6.605 11.330 1.00 95.00 92 GLN A C 1
ATOM 710 O O . GLN A 1 92 ? -10.980 -6.836 12.480 1.00 95.00 92 GLN A O 1
ATOM 715 N N . TRP A 1 93 ? -10.884 -5.437 10.746 1.00 94.94 93 TRP A N 1
ATOM 716 C CA . TRP A 1 93 ? -11.529 -4.296 11.395 1.00 94.94 93 TRP A CA 1
ATOM 717 C C . TRP A 1 93 ? -12.883 -4.666 12.007 1.00 94.94 93 TRP A C 1
ATOM 719 O O . TRP A 1 93 ? -13.217 -4.233 13.115 1.00 94.94 93 TRP A O 1
ATOM 729 N N . ARG A 1 94 ? -13.658 -5.520 11.322 1.00 94.50 94 ARG A N 1
ATOM 730 C CA . ARG A 1 94 ? -14.951 -5.999 11.838 1.00 94.50 94 ARG A CA 1
ATOM 731 C C . ARG A 1 94 ? -14.797 -6.837 13.114 1.00 94.50 94 ARG A C 1
ATOM 733 O O . ARG A 1 94 ? -15.705 -6.829 13.935 1.00 94.50 94 ARG A O 1
ATOM 740 N N . LEU A 1 95 ? -13.661 -7.519 13.273 1.00 95.88 95 LEU A N 1
ATOM 741 C CA . LEU A 1 95 ? -13.342 -8.394 14.406 1.00 95.88 95 LEU A CA 1
ATOM 742 C C . LEU A 1 95 ? -12.673 -7.642 15.569 1.00 95.88 95 LEU A C 1
ATOM 744 O O . LEU A 1 95 ? -12.629 -8.159 16.680 1.00 95.88 95 LEU A O 1
ATOM 748 N N . MET A 1 96 ? -12.161 -6.433 15.328 1.00 95.62 96 MET A N 1
ATOM 749 C CA . MET A 1 96 ? -11.516 -5.613 16.355 1.00 95.62 96 MET A CA 1
ATOM 750 C C . MET A 1 96 ? -12.517 -5.077 17.382 1.00 95.62 96 MET A C 1
ATOM 752 O O . MET A 1 96 ? -13.643 -4.695 17.039 1.00 95.62 96 MET A O 1
ATOM 756 N N . SER A 1 97 ? -12.068 -4.972 18.635 1.00 97.75 97 SER A N 1
ATOM 757 C CA . SER A 1 97 ? -12.794 -4.254 19.682 1.00 97.75 97 SER A CA 1
ATOM 758 C C . SER A 1 97 ? -12.831 -2.747 19.391 1.00 97.75 97 SER A C 1
ATOM 760 O O . SER A 1 97 ? -12.019 -2.224 18.626 1.00 97.75 97 SER A O 1
ATOM 762 N N . ASN A 1 98 ? -13.750 -2.010 20.020 1.00 97.00 98 ASN A N 1
ATOM 763 C CA . ASN A 1 98 ? -13.806 -0.553 19.846 1.00 97.00 98 ASN A CA 1
ATOM 764 C C . ASN A 1 98 ? -12.515 0.142 20.308 1.00 97.00 98 ASN A C 1
ATOM 766 O O . ASN A 1 98 ? -12.065 1.078 19.650 1.00 97.00 98 ASN A O 1
ATOM 770 N N . THR A 1 99 ? -11.889 -0.335 21.386 1.00 97.50 99 THR A N 1
ATOM 771 C CA . THR A 1 99 ? -10.608 0.202 21.864 1.00 97.50 99 THR A CA 1
ATOM 772 C C . THR A 1 99 ? -9.495 -0.026 20.842 1.00 97.50 99 THR A C 1
ATOM 774 O O . THR A 1 99 ? -8.745 0.901 20.533 1.00 97.50 99 THR A O 1
ATOM 777 N N . ASP A 1 100 ? -9.424 -1.224 20.255 1.00 96.56 100 ASP A N 1
ATOM 778 C CA . ASP A 1 100 ? -8.412 -1.543 19.240 1.00 96.56 100 ASP A CA 1
ATOM 779 C C . ASP A 1 100 ? -8.623 -0.745 17.955 1.00 96.56 100 ASP A C 1
ATOM 781 O O . ASP A 1 100 ? -7.656 -0.281 17.360 1.00 96.56 100 ASP A O 1
ATOM 785 N N . ARG A 1 101 ? -9.879 -0.513 17.553 1.00 97.12 101 ARG A N 1
ATOM 786 C CA . ARG A 1 101 ? -10.221 0.339 16.404 1.00 97.12 101 ARG A CA 1
ATOM 787 C C . ARG A 1 101 ? -9.730 1.772 16.582 1.00 97.12 101 ARG A C 1
ATOM 789 O O . ARG A 1 101 ? -9.129 2.325 15.665 1.00 97.12 101 ARG A O 1
ATOM 796 N N . ILE A 1 102 ? -9.964 2.363 17.755 1.00 97.50 102 ILE A N 1
ATOM 797 C CA . ILE A 1 102 ? -9.501 3.723 18.073 1.00 97.50 102 ILE A CA 1
ATOM 798 C C . ILE A 1 102 ? -7.974 3.777 18.004 1.00 97.50 102 ILE A C 1
ATOM 800 O O . ILE A 1 102 ? -7.418 4.627 17.309 1.00 97.50 102 ILE A O 1
ATOM 804 N N . ARG A 1 103 ? -7.298 2.826 18.659 1.00 97.00 103 ARG A N 1
ATOM 805 C CA . ARG A 1 103 ? -5.834 2.745 18.649 1.00 97.00 103 ARG A CA 1
ATOM 806 C C . ARG A 1 103 ? -5.281 2.546 17.239 1.00 97.00 103 ARG A C 1
ATOM 808 O O . ARG A 1 103 ? -4.296 3.179 16.874 1.00 97.00 103 ARG A O 1
ATOM 815 N N . PHE A 1 104 ? -5.906 1.685 16.442 1.00 96.06 104 PHE A N 1
ATOM 816 C CA . PHE A 1 104 ? -5.507 1.440 15.061 1.00 96.06 104 PHE A CA 1
ATOM 817 C C . PHE A 1 104 ? -5.602 2.714 14.217 1.00 96.06 104 PHE A C 1
ATOM 819 O O . PHE A 1 104 ? -4.651 3.042 13.514 1.00 96.06 104 PHE A O 1
ATOM 826 N N . LEU A 1 105 ? -6.705 3.465 14.319 1.00 96.81 105 LEU A N 1
ATOM 827 C CA . LEU A 1 105 ? -6.854 4.735 13.603 1.00 96.81 105 LEU A CA 1
ATOM 828 C C . LEU A 1 105 ? -5.807 5.762 14.029 1.00 96.81 105 LEU A C 1
ATOM 830 O O . LEU A 1 105 ? -5.250 6.445 13.174 1.00 96.81 105 LEU A O 1
ATOM 834 N N . GLU A 1 106 ? -5.500 5.852 15.324 1.00 97.44 106 GLU A N 1
ATOM 835 C CA . GLU A 1 106 ? -4.449 6.748 15.810 1.00 97.44 106 GLU A CA 1
ATOM 836 C C . GLU A 1 106 ? -3.085 6.400 15.194 1.00 97.44 106 GLU A C 1
ATOM 838 O O . GLU A 1 106 ? -2.377 7.278 14.698 1.00 97.44 106 GLU A O 1
ATOM 843 N N . VAL A 1 107 ? -2.735 5.110 15.173 1.00 95.88 107 VAL A N 1
ATOM 844 C CA . VAL A 1 107 ? -1.481 4.624 14.581 1.00 95.88 107 VAL A CA 1
ATOM 845 C C . VAL A 1 107 ? -1.436 4.905 13.078 1.00 95.88 107 VAL A C 1
ATOM 847 O O . VAL A 1 107 ? -0.428 5.416 12.589 1.00 95.88 107 VAL A O 1
ATOM 850 N N . MET A 1 108 ? -2.520 4.625 12.349 1.00 94.31 108 MET A N 1
ATOM 851 C CA . MET A 1 108 ? -2.594 4.868 10.905 1.00 94.31 108 MET A CA 1
ATOM 852 C C . MET A 1 108 ? -2.474 6.355 10.569 1.00 94.31 108 MET A C 1
ATOM 854 O O . MET A 1 108 ? -1.702 6.715 9.685 1.00 94.31 108 MET A O 1
ATOM 858 N N . ASN A 1 109 ? -3.169 7.226 11.305 1.00 96.44 109 ASN A N 1
ATOM 859 C CA . ASN A 1 109 ? -3.078 8.672 11.104 1.00 96.44 109 ASN A CA 1
ATOM 860 C C . ASN A 1 109 ? -1.663 9.184 11.368 1.00 96.44 109 ASN A C 1
ATOM 862 O O . ASN A 1 109 ? -1.128 9.945 10.569 1.00 96.44 109 ASN A O 1
ATOM 866 N N . ARG A 1 110 ? -1.016 8.716 12.442 1.00 95.75 110 ARG A N 1
ATOM 867 C CA . ARG A 1 110 ? 0.372 9.090 12.737 1.00 95.75 110 ARG A CA 1
ATOM 868 C C . ARG A 1 110 ? 1.327 8.646 11.629 1.00 95.75 110 ARG A C 1
ATOM 870 O O . ARG A 1 110 ? 2.214 9.405 11.251 1.00 95.75 110 ARG A O 1
ATOM 877 N N . MET A 1 111 ? 1.146 7.435 11.101 1.00 92.12 111 MET A N 1
ATOM 878 C CA . MET A 1 111 ? 1.947 6.934 9.983 1.00 92.12 111 MET A CA 1
ATOM 879 C C . MET A 1 111 ? 1.773 7.806 8.734 1.00 92.12 111 MET A C 1
ATOM 881 O O . MET A 1 111 ? 2.771 8.178 8.124 1.00 92.12 111 MET A O 1
ATOM 885 N N . LEU A 1 112 ? 0.535 8.174 8.389 1.00 93.44 112 LEU A N 1
ATOM 886 C CA . LEU A 1 112 ? 0.251 9.047 7.248 1.00 93.44 112 LEU A CA 1
ATOM 887 C C . LEU A 1 112 ? 0.872 10.435 7.429 1.00 93.44 112 LEU A C 1
ATOM 889 O O . LEU A 1 112 ? 1.585 10.888 6.542 1.00 93.44 112 LEU A O 1
ATOM 893 N N . SER A 1 113 ? 0.718 11.061 8.597 1.00 95.06 113 SER A N 1
ATOM 894 C CA . SER A 1 113 ? 1.341 12.363 8.875 1.00 95.06 113 SER A CA 1
ATOM 895 C C . SER A 1 113 ? 2.871 12.312 8.800 1.00 95.06 113 SER A C 1
ATOM 897 O O . SER A 1 113 ? 3.507 13.242 8.303 1.00 95.06 113 SER A O 1
ATOM 899 N N . ASN A 1 114 ? 3.486 11.217 9.253 1.00 91.00 114 ASN A N 1
ATOM 900 C CA . ASN A 1 114 ? 4.929 11.017 9.110 1.00 91.00 114 ASN A CA 1
ATOM 901 C C . ASN A 1 114 ? 5.343 10.860 7.640 1.00 91.00 114 ASN A C 1
ATOM 903 O O . ASN A 1 114 ? 6.401 11.348 7.256 1.00 91.00 114 ASN A O 1
ATOM 907 N N . MET A 1 115 ? 4.530 10.191 6.818 1.00 87.00 115 MET A N 1
ATOM 908 C CA . MET A 1 115 ? 4.790 10.074 5.381 1.00 87.00 115 MET A CA 1
ATOM 909 C C . MET A 1 115 ? 4.635 11.417 4.660 1.00 87.00 115 MET A C 1
ATOM 911 O O . MET A 1 115 ? 5.471 11.755 3.831 1.00 87.00 115 MET A O 1
ATOM 915 N N . GLU A 1 116 ? 3.606 12.196 4.994 1.00 90.38 116 GLU A N 1
ATOM 916 C CA . GLU A 1 116 ? 3.336 13.510 4.394 1.00 90.38 116 GLU A CA 1
ATOM 917 C C . GLU A 1 116 ? 4.399 14.557 4.746 1.00 90.38 116 GLU A C 1
ATOM 919 O O . GLU A 1 116 ? 4.682 15.449 3.950 1.00 90.38 116 GLU A O 1
ATOM 924 N N . SER A 1 117 ? 4.993 14.456 5.937 1.00 91.38 117 SER A N 1
ATOM 925 C CA . SER A 1 117 ? 5.995 15.413 6.419 1.00 91.38 117 SER A CA 1
ATOM 926 C C . SER A 1 117 ? 7.431 15.081 6.003 1.00 91.38 117 SER A C 1
ATOM 928 O O . SER A 1 117 ? 8.328 15.899 6.215 1.00 91.38 117 SER A O 1
ATOM 930 N N . MET A 1 118 ? 7.679 13.905 5.419 1.00 88.38 118 MET A N 1
ATOM 931 C CA . MET A 1 118 ? 9.029 13.471 5.066 1.00 88.38 118 MET A CA 1
ATOM 932 C C . MET A 1 118 ? 9.453 13.981 3.686 1.00 88.38 118 MET A C 1
ATOM 934 O O . MET A 1 118 ? 8.735 13.852 2.698 1.00 88.38 118 MET A O 1
ATOM 938 N N . GLU A 1 119 ? 10.675 14.506 3.591 1.00 91.31 119 GLU A N 1
ATOM 939 C CA . GLU A 1 119 ? 11.266 14.871 2.304 1.00 91.31 119 GLU A CA 1
ATOM 940 C C . GLU A 1 119 ? 11.505 13.614 1.447 1.00 91.31 119 GLU A C 1
ATOM 942 O O . GLU A 1 119 ? 12.217 12.693 1.859 1.00 91.31 119 GLU A O 1
ATOM 947 N N . MET A 1 120 ? 10.971 13.595 0.221 1.00 86.69 120 MET A N 1
ATOM 948 C CA . MET A 1 120 ? 11.017 12.429 -0.672 1.00 86.69 120 MET A CA 1
ATOM 949 C C . MET A 1 120 ? 12.446 11.938 -0.964 1.00 86.69 120 MET A C 1
ATOM 951 O O . MET A 1 120 ? 12.693 10.735 -1.023 1.00 86.69 120 MET A O 1
ATOM 955 N N . GLY A 1 121 ? 13.415 12.851 -1.093 1.00 87.56 121 GLY A N 1
ATOM 956 C CA . GLY A 1 121 ? 14.819 12.491 -1.312 1.00 87.56 121 GLY A CA 1
ATOM 957 C C . GLY A 1 121 ? 15.438 11.743 -0.125 1.00 87.56 121 GLY A C 1
ATOM 958 O O . GLY A 1 121 ? 16.202 10.796 -0.317 1.00 87.56 121 GLY A O 1
ATOM 959 N N . SER A 1 122 ? 15.079 12.131 1.101 1.00 87.56 122 SER A N 1
ATOM 960 C CA . SER A 1 122 ? 15.472 11.427 2.326 1.00 87.56 122 SER A CA 1
ATOM 961 C C . SER A 1 122 ? 14.744 10.087 2.451 1.00 87.56 122 SER A C 1
ATOM 963 O O . SER A 1 122 ? 15.367 9.069 2.751 1.00 87.56 122 SER A O 1
ATOM 965 N N . HIS A 1 123 ? 13.451 10.062 2.122 1.00 85.38 123 HIS A N 1
ATOM 966 C CA . HIS A 1 123 ? 12.632 8.854 2.148 1.00 85.38 123 HIS A CA 1
ATOM 967 C C . HIS A 1 123 ? 13.189 7.752 1.232 1.00 85.38 123 HIS A C 1
ATOM 969 O O . HIS A 1 123 ? 13.417 6.630 1.680 1.00 85.38 123 HIS A O 1
ATOM 975 N N . ILE A 1 124 ? 13.514 8.081 -0.025 1.00 87.06 124 ILE A N 1
ATOM 976 C CA . ILE A 1 124 ? 14.097 7.124 -0.981 1.00 87.06 124 ILE A CA 1
ATOM 977 C C . ILE A 1 124 ? 15.451 6.598 -0.479 1.00 87.06 124 ILE A C 1
ATOM 979 O O . ILE A 1 124 ? 15.710 5.399 -0.557 1.00 87.06 124 ILE A O 1
ATOM 983 N N . LYS A 1 125 ? 16.305 7.462 0.089 1.00 88.94 125 LYS A N 1
ATOM 984 C CA . LYS A 1 125 ? 17.585 7.035 0.686 1.00 88.94 125 LYS A CA 1
ATOM 985 C C . LYS A 1 125 ? 17.382 6.041 1.827 1.00 88.94 125 LYS A C 1
ATOM 987 O O . LYS A 1 125 ? 18.083 5.037 1.887 1.00 88.94 125 LYS A O 1
ATOM 992 N N . GLN A 1 126 ? 16.411 6.287 2.703 1.00 84.25 126 GLN A N 1
ATOM 993 C CA . GLN A 1 126 ? 16.088 5.359 3.788 1.00 84.25 126 GLN A CA 1
ATOM 994 C C . GLN A 1 126 ? 15.575 4.017 3.259 1.00 84.25 126 GLN A C 1
ATOM 996 O O . GLN A 1 126 ? 15.994 2.976 3.760 1.00 84.25 126 GLN A O 1
ATOM 1001 N N . MET A 1 127 ? 14.733 4.024 2.219 1.00 82.69 127 MET A N 1
ATOM 1002 C CA . MET A 1 127 ? 14.251 2.793 1.583 1.00 82.69 127 MET A CA 1
ATOM 1003 C C . MET A 1 127 ? 15.390 1.965 0.975 1.00 82.69 127 MET A C 1
ATOM 1005 O O . MET A 1 127 ? 15.385 0.745 1.110 1.00 82.69 127 MET A O 1
ATOM 1009 N N . MET A 1 128 ? 16.374 2.614 0.346 1.00 83.81 128 MET A N 1
ATOM 1010 C CA . MET A 1 128 ? 17.544 1.933 -0.224 1.00 83.81 128 MET A CA 1
ATOM 1011 C C . MET A 1 128 ? 18.487 1.374 0.851 1.00 83.81 128 MET A C 1
ATOM 1013 O O . MET A 1 128 ? 19.076 0.320 0.655 1.00 83.81 128 MET A O 1
ATOM 1017 N N . ASN A 1 129 ? 18.598 2.031 2.006 1.00 79.56 129 ASN A N 1
ATOM 1018 C CA . ASN A 1 129 ? 19.449 1.551 3.101 1.00 79.56 129 ASN A CA 1
ATOM 1019 C C . ASN A 1 129 ? 18.804 0.406 3.902 1.00 79.56 129 ASN A C 1
ATOM 1021 O O . ASN A 1 129 ? 19.499 -0.350 4.576 1.00 79.56 129 ASN A O 1
ATOM 1025 N N . TYR A 1 130 ? 17.478 0.249 3.834 1.00 62.06 130 TYR A N 1
ATOM 1026 C CA . TYR A 1 130 ? 16.770 -0.822 4.542 1.00 62.06 130 TYR A CA 1
ATOM 1027 C C . TYR A 1 130 ? 17.062 -2.219 3.960 1.00 62.06 130 TYR A C 1
ATOM 1029 O O . TYR A 1 130 ? 16.908 -3.217 4.659 1.00 62.06 130 TYR A O 1
ATOM 1037 N N . SER A 1 131 ? 17.522 -2.311 2.705 1.00 53.03 131 SER A N 1
ATOM 1038 C CA . SER A 1 131 ? 17.890 -3.584 2.064 1.00 53.03 131 SER A CA 1
ATOM 1039 C C . SER A 1 131 ? 19.251 -4.154 2.486 1.00 53.03 131 SER A C 1
ATOM 1041 O O . SER A 1 131 ? 19.585 -5.251 2.054 1.00 53.03 131 SER A O 1
ATOM 1043 N N . GLU A 1 132 ? 20.026 -3.457 3.327 1.00 47.00 132 GLU A N 1
ATOM 1044 C CA . GLU A 1 132 ? 21.333 -3.930 3.826 1.00 47.00 132 GLU A CA 1
ATOM 1045 C C . GLU A 1 132 ? 21.271 -4.591 5.222 1.00 47.00 132 GLU A C 1
ATOM 1047 O O . GLU A 1 132 ? 22.302 -4.978 5.766 1.00 47.00 132 GLU A O 1
ATOM 1052 N N . MET A 1 133 ? 20.078 -4.747 5.814 1.00 44.31 133 MET A N 1
ATOM 1053 C CA . MET A 1 133 ? 19.876 -5.405 7.122 1.00 44.31 133 MET A CA 1
ATOM 1054 C C . MET A 1 133 ? 19.065 -6.715 7.041 1.00 44.31 133 MET A C 1
ATOM 1056 O O . MET A 1 133 ? 18.478 -7.134 8.041 1.00 44.31 133 MET A O 1
ATOM 1060 N N . GLY A 1 134 ? 19.001 -7.332 5.856 1.00 36.47 134 GLY A N 1
ATOM 1061 C CA . GLY A 1 134 ? 18.369 -8.635 5.613 1.00 36.47 134 GLY A CA 1
ATOM 1062 C C . GLY A 1 134 ? 19.387 -9.748 5.432 1.00 36.47 134 GLY A C 1
ATOM 1063 O O . GLY A 1 134 ? 20.316 -9.544 4.622 1.00 36.47 134 GLY A O 1
#

Sequence (134 aa):
MKSEILFSIILVASLVLVQTSLPDTGAVKSTGSKTQQYGANADVKVCGTYFCTTQSSQTKFETNKPTQDDLNAVFNRMDKVHKQHQQKILEQWRLMSNTDRIRFLEVMNRMLSNMESMEMGSHIKQMMNYSEMG

Secondary structure (DSSP, 8-state):
---------------------------------S--SSSTTSSS----TTT-----------TTPPPHHHHHHHHHHHHHHHHHHHHHHHHHHTTS-HHHHHHHHHHHHHHHHHHHHS-HHHHHHHHHHGGG--